Protein AF-A0A7J4RH64-F1 (afdb_monomer_lite)

pLDDT: mean 80.24, std 12.04, range [45.41, 96.75]

Structure (mmCIF, N/CA/C/O backbone):
data_AF-A0A7J4RH64-F1
#
_entry.id   AF-A0A7J4RH64-F1
#
loop_
_atom_site.group_PDB
_atom_site.id
_atom_site.type_symbol
_atom_site.label_atom_id
_atom_site.label_alt_id
_atom_site.label_comp_id
_atom_site.label_asym_id
_atom_site.label_entity_id
_atom_site.label_seq_id
_atom_site.pdbx_PDB_ins_code
_atom_site.Cartn_x
_atom_site.Cartn_y
_atom_site.Cartn_z
_atom_site.occupancy
_atom_site.B_iso_or_equiv
_atom_site.auth_seq_id
_atom_site.auth_comp_id
_atom_site.auth_asym_id
_atom_site.auth_atom_id
_atom_site.pdbx_PDB_model_num
ATOM 1 N N . MET A 1 1 ? 19.660 29.392 -21.351 1.00 48.12 1 MET A N 1
ATOM 2 C CA . MET A 1 1 ? 18.442 29.158 -20.555 1.00 48.12 1 MET A CA 1
ATOM 3 C C . MET A 1 1 ? 17.720 27.872 -20.970 1.00 48.12 1 MET A C 1
ATOM 5 O O . MET A 1 1 ? 16.862 27.477 -20.212 1.00 48.12 1 MET A O 1
ATOM 9 N N . ASP A 1 2 ? 18.149 27.156 -22.025 1.00 58.31 2 ASP A N 1
ATOM 10 C CA . ASP A 1 2 ? 17.568 25.855 -22.446 1.00 58.31 2 ASP A CA 1
ATOM 11 C C . ASP A 1 2 ? 17.753 24.677 -21.473 1.00 58.31 2 ASP A C 1
ATOM 13 O O . ASP A 1 2 ? 16.917 23.787 -21.410 1.00 58.31 2 ASP A O 1
ATOM 17 N N . GLY A 1 3 ? 18.845 24.636 -20.703 1.00 59.56 3 GLY A N 1
ATOM 18 C CA . GLY A 1 3 ? 19.140 23.462 -19.866 1.00 59.56 3 GLY A CA 1
ATOM 19 C C . GLY A 1 3 ? 18.238 23.302 -18.636 1.00 59.56 3 GLY A C 1
ATOM 20 O O . GLY A 1 3 ? 18.220 22.230 -18.039 1.00 59.56 3 GLY A O 1
ATOM 21 N N . LEU A 1 4 ? 17.518 24.357 -18.231 1.00 61.78 4 LEU A N 1
ATOM 22 C CA . LEU A 1 4 ? 16.611 24.294 -17.081 1.00 61.78 4 LEU A CA 1
ATOM 23 C C . LEU A 1 4 ? 15.300 23.594 -17.462 1.00 61.78 4 LEU A C 1
ATOM 25 O O . LEU A 1 4 ? 14.798 22.792 -16.681 1.00 61.78 4 LEU A O 1
ATOM 29 N N . ASP A 1 5 ? 14.801 23.845 -18.672 1.00 73.38 5 ASP A N 1
ATOM 30 C CA . ASP A 1 5 ? 13.551 23.265 -19.161 1.00 73.38 5 ASP A CA 1
ATOM 31 C C . ASP A 1 5 ? 13.719 21.760 -19.407 1.00 73.38 5 ASP A C 1
ATOM 33 O O . ASP A 1 5 ? 12.927 20.968 -18.903 1.00 73.38 5 ASP A O 1
ATOM 37 N N . GLU A 1 6 ? 14.823 21.327 -20.028 1.00 78.19 6 GLU A N 1
ATOM 38 C CA . GLU A 1 6 ? 15.133 19.897 -20.208 1.00 78.19 6 GLU A CA 1
ATOM 39 C C . GLU A 1 6 ? 15.205 19.144 -18.867 1.00 78.19 6 GLU A C 1
ATOM 41 O O . GLU A 1 6 ? 14.676 18.038 -18.720 1.00 78.19 6 GLU A O 1
ATOM 46 N N . GLN A 1 7 ? 15.805 19.767 -17.849 1.00 80.69 7 GLN A N 1
ATOM 47 C CA . GLN A 1 7 ? 15.926 19.174 -16.522 1.00 80.69 7 GLN A CA 1
ATOM 48 C C . GLN A 1 7 ? 14.569 19.070 -15.807 1.00 80.69 7 GLN A C 1
ATOM 50 O O . GLN A 1 7 ? 14.312 18.079 -15.118 1.00 80.69 7 GLN A O 1
ATOM 55 N N . VAL A 1 8 ? 13.686 20.055 -15.992 1.00 81.44 8 VAL A N 1
ATOM 56 C CA . VAL A 1 8 ? 12.311 20.039 -15.467 1.00 81.44 8 VAL A CA 1
ATOM 57 C C . VAL A 1 8 ? 11.474 18.959 -16.157 1.00 81.44 8 VAL A C 1
ATOM 59 O O . VAL A 1 8 ? 10.783 18.201 -15.472 1.00 81.44 8 VAL A O 1
ATOM 62 N N . VAL A 1 9 ? 11.584 18.820 -17.481 1.00 81.25 9 VAL A N 1
ATOM 63 C CA . VAL A 1 9 ? 10.896 17.769 -18.248 1.00 81.25 9 VAL A CA 1
ATOM 64 C C . VAL A 1 9 ? 11.347 16.383 -17.791 1.00 81.25 9 VAL A C 1
ATOM 66 O O . VAL A 1 9 ? 10.520 15.527 -17.466 1.00 81.25 9 VAL A O 1
ATOM 69 N N . GLN A 1 10 ? 12.658 16.165 -17.690 1.00 83.56 10 GLN A N 1
ATOM 70 C CA . GLN A 1 10 ? 13.205 14.886 -17.247 1.00 83.56 10 GLN A CA 1
ATOM 71 C C . GLN A 1 10 ? 12.778 14.556 -15.810 1.00 83.56 10 GLN A C 1
ATOM 73 O O . GLN A 1 10 ? 12.409 13.415 -15.516 1.00 83.56 10 GLN A O 1
ATOM 78 N N . PHE A 1 11 ? 12.788 15.548 -14.918 1.00 86.12 11 PHE A N 1
ATOM 79 C CA . PHE A 1 11 ? 12.299 15.381 -13.554 1.00 86.12 11 PHE A CA 1
ATOM 80 C C . PHE A 1 11 ? 10.810 15.007 -13.520 1.00 86.12 11 PHE A C 1
ATOM 82 O O . PHE A 1 11 ? 10.430 14.079 -12.804 1.00 86.12 11 PHE A O 1
ATOM 89 N N . SER A 1 12 ? 9.971 15.680 -14.310 1.00 85.19 12 SER A N 1
ATOM 90 C CA . SER A 1 12 ? 8.534 15.395 -14.408 1.00 85.19 12 SER A CA 1
ATOM 91 C C . SER A 1 12 ? 8.272 13.957 -14.871 1.00 85.19 12 SER A C 1
ATOM 93 O O . SER A 1 12 ? 7.512 13.217 -14.245 1.00 85.19 12 SER A O 1
ATOM 95 N N . ILE A 1 13 ? 8.991 13.500 -15.898 1.00 84.06 13 ILE A N 1
ATOM 96 C CA . ILE A 1 13 ? 8.872 12.133 -16.421 1.00 84.06 13 ILE A CA 1
ATOM 97 C C . ILE A 1 13 ? 9.285 11.091 -15.371 1.00 84.06 13 ILE A C 1
ATOM 99 O O . ILE A 1 13 ? 8.559 10.124 -15.125 1.00 84.06 13 ILE A O 1
ATOM 103 N N . ILE A 1 14 ? 10.441 11.283 -14.727 1.00 85.50 14 ILE A N 1
ATOM 104 C CA . ILE A 1 14 ? 10.957 10.335 -13.728 1.00 85.50 14 ILE A CA 1
ATOM 105 C C . ILE A 1 14 ? 10.049 10.291 -12.495 1.00 85.50 14 ILE A C 1
ATOM 107 O O . ILE A 1 14 ? 9.742 9.203 -12.006 1.00 85.50 14 ILE A O 1
ATOM 111 N N . SER A 1 15 ? 9.606 11.450 -12.002 1.00 87.56 15 SER A N 1
ATOM 112 C CA . SER A 1 15 ? 8.729 11.533 -10.828 1.00 87.56 15 SER A CA 1
ATOM 113 C C . SER A 1 15 ? 7.369 10.893 -11.091 1.00 87.56 15 SER A C 1
ATOM 115 O O . SER A 1 15 ? 6.889 10.139 -10.249 1.00 87.56 15 SER A O 1
ATOM 117 N N . THR A 1 16 ? 6.800 11.091 -12.281 1.00 87.88 16 THR A N 1
ATOM 118 C CA . THR A 1 16 ? 5.543 10.447 -12.689 1.00 87.88 16 THR A CA 1
ATOM 119 C C . THR A 1 16 ? 5.677 8.933 -12.707 1.00 87.88 16 THR A C 1
ATOM 121 O O . THR A 1 16 ? 4.834 8.231 -12.151 1.00 87.88 16 THR A O 1
ATOM 124 N N . ARG A 1 17 ? 6.760 8.410 -13.296 1.00 87.12 17 ARG A N 1
ATOM 125 C CA . ARG A 1 17 ? 7.018 6.966 -13.319 1.00 87.12 17 ARG A CA 1
ATOM 126 C C . ARG A 1 17 ? 7.160 6.394 -11.907 1.00 87.12 17 ARG A C 1
ATOM 128 O O . ARG A 1 17 ? 6.609 5.332 -11.638 1.00 87.12 17 ARG A O 1
ATOM 135 N N . ALA A 1 18 ? 7.887 7.075 -11.022 1.00 87.56 18 ALA A N 1
ATOM 136 C CA . ALA A 1 18 ? 8.061 6.635 -9.639 1.00 87.56 18 ALA A CA 1
ATOM 137 C C . ALA A 1 18 ? 6.729 6.637 -8.871 1.00 87.56 18 ALA A C 1
ATOM 139 O O . ALA A 1 18 ? 6.370 5.634 -8.263 1.00 87.56 18 ALA A O 1
ATOM 140 N N . LEU A 1 19 ? 5.962 7.725 -8.975 1.00 89.75 19 LEU A N 1
ATOM 141 C CA . LEU A 1 19 ? 4.678 7.878 -8.294 1.00 89.75 19 LEU A CA 1
ATOM 142 C C . LEU A 1 19 ? 3.646 6.853 -8.775 1.00 89.75 19 LEU A C 1
ATOM 144 O O . LEU A 1 19 ? 2.927 6.287 -7.956 1.00 89.75 19 LEU A O 1
ATOM 148 N N . LEU A 1 20 ? 3.591 6.578 -10.081 1.00 90.00 20 LEU A N 1
ATOM 149 C CA . LEU A 1 20 ? 2.732 5.533 -10.637 1.00 90.00 20 LEU A CA 1
ATOM 150 C C . LEU A 1 20 ? 3.058 4.161 -10.034 1.00 90.00 20 LEU A C 1
ATOM 152 O O . LEU A 1 20 ? 2.151 3.458 -9.596 1.00 90.00 20 LEU A O 1
ATOM 156 N N . LEU A 1 21 ? 4.340 3.785 -10.009 1.00 90.00 21 LEU A N 1
ATOM 157 C CA . LEU A 1 21 ? 4.775 2.505 -9.449 1.00 90.00 21 LEU A CA 1
ATOM 158 C C . LEU A 1 21 ? 4.402 2.408 -7.962 1.00 90.00 21 LEU A C 1
ATOM 160 O O . LEU A 1 21 ? 3.870 1.393 -7.520 1.00 90.00 21 LEU A O 1
ATOM 164 N N . ASP A 1 22 ? 4.614 3.470 -7.189 1.00 90.06 22 ASP A N 1
ATOM 165 C CA . ASP A 1 22 ? 4.232 3.488 -5.775 1.00 90.06 22 ASP A CA 1
ATOM 166 C C . ASP A 1 22 ? 2.711 3.376 -5.573 1.00 90.06 22 ASP A C 1
ATOM 168 O O . ASP A 1 22 ? 2.267 2.641 -4.689 1.00 90.06 22 ASP A O 1
ATOM 172 N N . LEU A 1 23 ? 1.898 4.035 -6.410 1.00 89.69 23 LEU A N 1
ATOM 173 C CA . LEU A 1 23 ? 0.437 3.910 -6.361 1.00 89.69 23 LEU A CA 1
ATOM 174 C C . LEU A 1 23 ? -0.045 2.499 -6.706 1.00 89.69 23 LEU A C 1
ATOM 176 O O . LEU A 1 23 ? -0.914 1.987 -6.008 1.00 89.69 23 LEU A O 1
ATOM 180 N N . MET A 1 24 ? 0.535 1.853 -7.721 1.00 88.62 24 MET A N 1
ATOM 181 C CA . MET A 1 24 ? 0.200 0.466 -8.072 1.00 88.62 24 MET A CA 1
ATOM 182 C C . MET A 1 24 ? 0.510 -0.498 -6.923 1.00 88.62 24 MET A C 1
ATOM 184 O O . MET A 1 24 ? -0.288 -1.376 -6.603 1.00 88.62 24 MET A O 1
ATOM 188 N N . MET A 1 25 ? 1.662 -0.318 -6.271 1.00 88.25 25 MET A N 1
ATOM 189 C CA . MET A 1 25 ? 2.037 -1.123 -5.109 1.00 88.25 25 MET A CA 1
ATOM 190 C C . MET A 1 25 ? 1.061 -0.914 -3.944 1.00 88.25 25 MET A C 1
ATOM 192 O O . MET A 1 25 ? 0.648 -1.876 -3.300 1.00 88.25 25 MET A O 1
ATOM 196 N N . LEU A 1 26 ? 0.667 0.335 -3.675 1.00 88.31 26 LEU A N 1
ATOM 197 C CA . LEU A 1 26 ? -0.318 0.646 -2.638 1.00 88.31 26 LEU A CA 1
ATOM 198 C C . LEU A 1 26 ? -1.695 0.062 -2.953 1.00 88.31 26 LEU A C 1
ATOM 200 O O . LEU A 1 26 ? -2.328 -0.481 -2.056 1.00 88.31 26 LEU A O 1
ATOM 204 N N . GLU A 1 27 ? -2.152 0.152 -4.200 1.00 85.88 27 GLU A N 1
ATOM 205 C CA . GLU A 1 27 ? -3.425 -0.426 -4.630 1.00 85.88 27 GLU A CA 1
ATOM 206 C C . GLU A 1 27 ? -3.451 -1.937 -4.397 1.00 85.88 27 GLU A C 1
ATOM 208 O O . GLU A 1 27 ? -4.395 -2.447 -3.795 1.00 85.88 27 GLU A O 1
ATOM 213 N N . ALA A 1 28 ? -2.378 -2.639 -4.764 1.00 86.00 28 ALA A N 1
ATOM 214 C CA . ALA A 1 28 ? -2.268 -4.074 -4.538 1.00 86.00 28 ALA A CA 1
ATOM 215 C C . ALA A 1 28 ? -2.283 -4.448 -3.046 1.00 86.00 28 ALA A C 1
ATOM 217 O O . ALA A 1 28 ? -2.880 -5.449 -2.663 1.00 86.00 28 ALA A O 1
ATOM 218 N N . LEU A 1 29 ? -1.681 -3.624 -2.181 1.00 85.25 29 LEU A N 1
ATOM 219 C CA . LEU A 1 29 ? -1.724 -3.818 -0.726 1.00 85.25 29 LEU A CA 1
ATOM 220 C C . LEU A 1 29 ? -3.090 -3.516 -0.095 1.00 85.25 29 LEU A C 1
ATOM 222 O O . LEU A 1 29 ? -3.307 -3.861 1.067 1.00 85.25 29 LEU A O 1
ATOM 226 N N . LEU A 1 30 ? -3.985 -2.846 -0.823 1.00 82.31 30 LEU A N 1
ATOM 227 C CA . LEU A 1 30 ? -5.339 -2.506 -0.382 1.00 82.31 30 LEU A CA 1
ATOM 228 C C . LEU A 1 30 ? -6.403 -3.468 -0.927 1.00 82.31 30 LEU A C 1
ATOM 230 O O . LEU A 1 30 ? -7.589 -3.275 -0.650 1.00 82.31 30 LEU A O 1
ATOM 234 N N . VAL A 1 31 ? -6.000 -4.506 -1.663 1.00 80.25 31 VAL A N 1
ATOM 235 C CA . VAL A 1 31 ? -6.892 -5.603 -2.041 1.00 80.25 31 VAL A CA 1
ATOM 236 C C . VAL A 1 31 ? -7.256 -6.382 -0.778 1.00 80.25 31 VAL A C 1
ATOM 238 O O . VAL A 1 31 ? -6.388 -6.829 -0.030 1.00 80.25 31 VAL A O 1
ATOM 241 N N . VAL A 1 32 ? -8.556 -6.498 -0.513 1.00 75.38 32 VAL A N 1
ATOM 242 C CA . VAL A 1 32 ? -9.103 -7.153 0.679 1.00 75.38 32 VAL A CA 1
ATOM 243 C C . VAL A 1 32 ? -10.221 -8.114 0.291 1.00 75.38 32 VAL A C 1
ATOM 245 O O . VAL A 1 32 ? -11.051 -7.788 -0.558 1.00 75.38 32 VAL A O 1
ATOM 248 N N . ASP A 1 33 ? -10.268 -9.267 0.961 1.00 75.06 33 ASP A N 1
ATOM 249 C CA . ASP A 1 33 ? -11.274 -10.311 0.712 1.00 75.06 33 ASP A CA 1
ATOM 250 C C . ASP A 1 33 ? -12.686 -9.866 1.122 1.00 75.06 33 ASP A C 1
ATOM 252 O O . ASP A 1 33 ? -13.690 -10.196 0.487 1.00 75.06 33 ASP A O 1
ATOM 256 N N . GLU A 1 34 ? -12.778 -9.097 2.210 1.00 73.00 34 GLU A N 1
ATOM 257 C CA . GLU A 1 34 ? -14.037 -8.620 2.771 1.00 73.00 34 GLU A CA 1
ATOM 258 C C . GLU A 1 34 ? -14.215 -7.121 2.550 1.00 73.00 34 GLU A C 1
ATOM 260 O O . GLU A 1 34 ? -13.294 -6.318 2.715 1.00 73.00 34 GLU A O 1
ATOM 265 N N . LYS A 1 35 ? -15.451 -6.719 2.230 1.00 76.50 35 LYS A N 1
ATOM 266 C CA . LYS A 1 35 ? -15.785 -5.309 2.033 1.00 76.50 35 LYS A CA 1
ATOM 267 C C . LYS A 1 35 ? -15.461 -4.509 3.305 1.00 76.50 35 LYS A C 1
ATOM 269 O O . LYS A 1 35 ? -16.045 -4.793 4.356 1.00 76.50 35 LYS A O 1
ATOM 274 N N . PRO A 1 36 ? -14.627 -3.458 3.215 1.00 71.00 36 PRO A N 1
ATOM 275 C CA . PRO A 1 36 ? -14.269 -2.668 4.378 1.00 71.00 36 PRO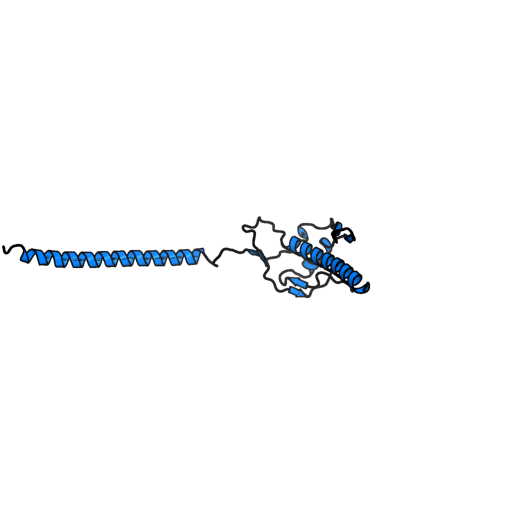 A CA 1
ATOM 276 C C . PRO A 1 36 ? -15.504 -1.952 4.929 1.00 71.00 36 PRO A C 1
ATOM 278 O O . PRO A 1 36 ? -16.354 -1.458 4.180 1.00 71.00 36 PRO A O 1
ATOM 281 N N . THR A 1 37 ? -15.618 -1.889 6.258 1.00 73.75 37 THR A N 1
ATOM 282 C CA . THR A 1 37 ? -16.786 -1.259 6.892 1.00 73.75 37 THR A CA 1
ATOM 283 C C . THR A 1 37 ? -16.699 0.273 6.908 1.00 73.75 37 THR A C 1
ATOM 285 O O . THR A 1 37 ? -17.735 0.918 7.035 1.00 73.75 37 THR A O 1
ATOM 288 N N . ASN A 1 38 ? -15.510 0.856 6.681 1.00 71.81 38 ASN A N 1
ATOM 289 C CA . ASN A 1 38 ? -15.266 2.299 6.540 1.00 71.81 38 ASN A CA 1
ATOM 290 C C . ASN A 1 38 ? -14.338 2.596 5.348 1.00 71.81 38 ASN A C 1
ATOM 292 O O . ASN A 1 38 ? -13.577 1.734 4.938 1.00 71.81 38 ASN A O 1
ATOM 296 N N . ALA A 1 39 ? -14.356 3.833 4.839 1.00 75.56 39 ALA A N 1
ATOM 297 C CA . ALA A 1 39 ? -13.499 4.279 3.728 1.00 75.56 39 ALA A CA 1
ATOM 298 C C . ALA A 1 39 ? -12.117 4.817 4.164 1.00 75.56 39 ALA A C 1
ATOM 300 O O . ALA A 1 39 ? -11.334 5.250 3.324 1.00 75.56 39 ALA A O 1
ATOM 301 N N . ILE A 1 40 ? -11.831 4.851 5.471 1.00 79.69 40 ILE A N 1
ATOM 302 C CA . ILE A 1 40 ? -10.586 5.402 6.025 1.00 79.69 40 ILE A CA 1
ATOM 303 C C . ILE A 1 40 ? -9.773 4.268 6.645 1.00 79.69 40 ILE A C 1
ATOM 305 O O . ILE A 1 40 ? -10.197 3.649 7.628 1.00 79.69 40 ILE A O 1
ATOM 309 N N . HIS A 1 41 ? -8.584 4.051 6.088 1.00 74.94 41 HIS A N 1
ATOM 310 C CA . HIS A 1 41 ? -7.626 3.047 6.530 1.00 74.94 41 HIS A CA 1
ATOM 311 C C . HIS A 1 41 ? -6.304 3.712 6.892 1.00 74.94 41 HIS A C 1
ATOM 313 O O . HIS A 1 41 ? -5.828 4.601 6.185 1.00 74.94 41 HIS A O 1
ATOM 319 N N . HIS A 1 42 ? -5.716 3.272 7.999 1.00 80.38 42 HIS A N 1
ATOM 320 C CA . HIS A 1 42 ? -4.379 3.672 8.406 1.00 80.38 42 HIS A CA 1
ATOM 321 C C . HIS A 1 42 ? -3.418 2.518 8.131 1.00 80.38 42 HIS A C 1
ATOM 323 O O . HIS A 1 42 ? -3.683 1.376 8.509 1.00 80.38 42 HIS A O 1
ATOM 329 N N . ILE A 1 43 ? -2.309 2.827 7.463 1.00 80.12 43 ILE A N 1
ATOM 330 C CA . ILE A 1 43 ? -1.209 1.891 7.248 1.00 80.12 43 ILE A CA 1
ATOM 331 C C . ILE A 1 43 ? -0.142 2.220 8.285 1.00 80.12 43 ILE A C 1
ATOM 333 O O . ILE A 1 43 ? 0.617 3.175 8.126 1.00 80.12 43 ILE A O 1
ATOM 337 N N . GLU A 1 44 ? -0.105 1.449 9.367 1.00 81.19 44 GLU A N 1
ATOM 338 C CA . GLU A 1 44 ? 0.869 1.637 10.443 1.00 81.19 44 GLU A CA 1
ATOM 339 C C . GLU A 1 44 ? 1.898 0.512 10.396 1.00 81.19 44 GLU A C 1
ATOM 341 O O . GLU A 1 44 ? 1.715 -0.572 10.949 1.00 81.19 44 GLU A O 1
ATOM 346 N N . THR A 1 45 ? 2.999 0.753 9.686 1.00 85.56 45 THR A N 1
ATOM 347 C CA . THR A 1 45 ? 4.065 -0.238 9.551 1.00 85.56 45 THR A CA 1
ATOM 348 C C . THR A 1 45 ? 5.427 0.425 9.399 1.00 85.56 45 THR A C 1
ATOM 350 O O . THR A 1 45 ? 5.561 1.479 8.779 1.00 85.56 45 THR A O 1
ATOM 353 N N . ALA A 1 46 ? 6.454 -0.194 9.979 1.00 89.06 46 ALA A N 1
ATOM 354 C CA . ALA A 1 46 ? 7.827 0.212 9.732 1.00 89.06 46 ALA A CA 1
ATOM 355 C C . ALA A 1 46 ? 8.254 -0.289 8.349 1.00 89.06 46 ALA A C 1
ATOM 357 O O . ALA A 1 46 ? 8.096 -1.472 8.042 1.00 89.06 46 ALA A O 1
ATOM 358 N N . MET A 1 47 ? 8.822 0.599 7.538 1.00 90.94 47 MET A N 1
ATOM 359 C CA . MET A 1 47 ? 9.455 0.220 6.279 1.00 90.94 47 MET A CA 1
ATOM 360 C C . MET A 1 47 ? 10.872 -0.276 6.569 1.00 90.94 47 MET A C 1
ATOM 362 O O . MET A 1 47 ? 11.651 0.417 7.222 1.00 90.94 47 MET A O 1
ATOM 366 N N . ILE A 1 48 ? 11.198 -1.476 6.099 1.00 93.06 48 ILE A N 1
ATOM 367 C CA . ILE A 1 48 ? 12.514 -2.100 6.245 1.00 93.06 48 ILE A CA 1
ATOM 368 C C . ILE A 1 48 ? 13.112 -2.411 4.877 1.00 93.06 48 ILE A C 1
ATOM 370 O O . ILE A 1 48 ? 12.388 -2.555 3.895 1.00 93.06 48 ILE A O 1
ATOM 374 N N . GLU A 1 49 ? 14.436 -2.496 4.803 1.00 91.44 49 GLU A N 1
ATOM 375 C CA . GLU A 1 49 ? 15.143 -2.778 3.552 1.00 91.44 49 GLU A CA 1
ATOM 376 C C . GLU A 1 49 ? 14.815 -4.179 3.008 1.00 91.44 49 GLU A C 1
ATOM 378 O O . GLU A 1 49 ? 14.620 -5.143 3.755 1.00 91.44 49 GLU A O 1
ATOM 383 N N . THR A 1 50 ? 14.759 -4.283 1.683 1.00 90.56 50 THR A N 1
ATOM 384 C CA . THR A 1 50 ? 14.526 -5.522 0.927 1.00 90.56 50 THR A CA 1
ATOM 385 C C . THR A 1 50 ? 15.257 -5.441 -0.413 1.00 90.56 50 THR A C 1
ATOM 387 O O . THR A 1 50 ? 15.850 -4.418 -0.757 1.00 90.56 50 THR A O 1
ATOM 390 N N . SER A 1 51 ? 15.242 -6.523 -1.189 1.00 86.69 51 SER A N 1
ATOM 391 C CA . SER A 1 51 ? 15.734 -6.459 -2.561 1.00 86.69 51 SER A CA 1
ATOM 392 C C . SER A 1 51 ? 14.860 -5.529 -3.396 1.00 86.69 51 SER A C 1
ATOM 394 O O . SER A 1 51 ? 13.638 -5.689 -3.451 1.00 86.69 51 SER A O 1
ATOM 396 N N . SER A 1 52 ? 15.494 -4.598 -4.093 1.00 84.06 52 SER A N 1
ATOM 397 C CA . SER A 1 52 ? 14.822 -3.785 -5.093 1.00 84.06 52 SER A CA 1
ATOM 398 C C . SER A 1 52 ? 14.494 -4.586 -6.351 1.00 84.06 52 SER A C 1
ATOM 400 O O . SER A 1 52 ? 15.178 -5.553 -6.698 1.00 84.06 52 SER A O 1
ATOM 402 N N . PHE A 1 53 ? 13.468 -4.129 -7.062 1.00 83.75 53 PHE A N 1
ATOM 403 C CA . PHE A 1 53 ? 13.140 -4.578 -8.410 1.00 83.75 53 PHE A CA 1
ATOM 404 C C . PHE A 1 53 ? 13.632 -3.552 -9.449 1.00 83.75 53 PHE A C 1
ATOM 406 O O . PHE A 1 53 ? 13.730 -2.361 -9.151 1.00 83.75 53 PHE A O 1
ATOM 413 N N . GLY A 1 54 ? 13.937 -3.985 -10.675 1.00 76.12 54 GLY A N 1
ATOM 414 C CA . GLY A 1 54 ? 14.425 -3.113 -11.755 1.00 76.12 54 GLY A CA 1
ATOM 415 C C . GLY A 1 54 ? 15.948 -3.132 -11.950 1.00 76.12 54 GLY A C 1
ATOM 416 O O . GLY A 1 54 ? 16.634 -4.073 -11.553 1.00 76.12 54 GLY A O 1
ATOM 417 N N . SER A 1 55 ? 16.490 -2.116 -12.629 1.00 74.00 55 SER A N 1
ATOM 418 C CA . SER A 1 55 ? 17.923 -2.053 -12.944 1.00 74.00 55 SER A CA 1
ATOM 419 C C . SER A 1 55 ? 18.753 -1.562 -11.755 1.00 74.00 55 SER A C 1
ATOM 421 O O . SER A 1 55 ? 18.284 -0.790 -10.921 1.00 74.00 55 SER A O 1
ATOM 423 N N . LEU A 1 56 ? 20.042 -1.921 -11.732 1.00 73.81 56 LEU A N 1
ATOM 424 C CA . LEU A 1 56 ? 21.016 -1.407 -10.753 1.00 73.81 56 LEU A CA 1
ATOM 425 C C . LEU A 1 56 ? 21.087 0.131 -10.721 1.00 73.81 56 LEU A C 1
ATOM 427 O O . LEU A 1 56 ? 21.399 0.714 -9.689 1.00 73.81 56 LEU A O 1
ATOM 431 N N . SER A 1 57 ? 20.808 0.783 -11.851 1.00 73.62 57 SER A N 1
ATOM 432 C CA . SER A 1 57 ? 20.813 2.241 -11.994 1.00 73.62 57 SER A CA 1
ATOM 433 C C . SER A 1 57 ? 19.489 2.915 -11.616 1.00 73.62 57 SER A C 1
ATOM 435 O O . SER A 1 57 ? 19.452 4.136 -11.500 1.00 73.62 57 SER A O 1
ATOM 437 N N . SER A 1 58 ? 18.402 2.155 -11.451 1.00 72.25 58 SER A N 1
ATOM 438 C CA . SER A 1 58 ? 17.065 2.671 -11.137 1.00 72.25 58 SER A CA 1
ATOM 439 C C . SER A 1 58 ? 16.265 1.618 -10.350 1.00 72.25 58 SER A C 1
ATOM 441 O O . SER A 1 58 ? 15.327 1.017 -10.884 1.00 72.25 58 SER A O 1
ATOM 443 N N . PRO A 1 59 ? 16.659 1.345 -9.090 1.00 81.88 59 PRO A N 1
ATOM 444 C CA . PRO A 1 59 ? 15.947 0.404 -8.237 1.00 81.88 59 PRO A CA 1
ATOM 445 C C . PRO A 1 59 ? 14.574 0.960 -7.841 1.00 81.88 59 PRO A C 1
ATOM 447 O O . PRO A 1 59 ? 14.447 2.128 -7.484 1.00 81.88 59 PRO A O 1
ATOM 450 N N . THR A 1 60 ? 13.554 0.108 -7.868 1.00 84.94 60 THR A N 1
ATOM 451 C CA . THR A 1 60 ? 12.181 0.403 -7.428 1.00 84.94 60 THR A CA 1
ATOM 452 C C . THR A 1 60 ? 11.842 -0.473 -6.217 1.00 84.94 60 THR A C 1
ATOM 454 O O . THR A 1 60 ? 12.320 -1.606 -6.123 1.00 84.94 60 THR A O 1
ATOM 457 N N . TRP A 1 61 ? 11.045 0.054 -5.280 1.00 90.12 61 TRP A N 1
ATOM 458 C CA . TRP A 1 61 ? 10.531 -0.672 -4.107 1.00 90.12 61 TRP A CA 1
ATOM 459 C C . TRP A 1 61 ? 11.614 -1.377 -3.268 1.00 90.12 61 TRP A C 1
ATOM 461 O O . TRP A 1 61 ? 11.463 -2.526 -2.857 1.00 90.12 61 TRP A O 1
ATOM 471 N N . ALA A 1 62 ? 12.724 -0.677 -3.006 1.00 89.75 62 ALA A N 1
ATOM 472 C CA . ALA A 1 62 ? 13.851 -1.173 -2.203 1.00 89.75 62 ALA A CA 1
ATOM 473 C C . ALA A 1 62 ? 13.541 -1.321 -0.697 1.00 89.75 62 ALA A C 1
ATOM 475 O O . ALA A 1 62 ? 14.385 -1.757 0.086 1.00 89.75 62 ALA A O 1
ATOM 476 N N . THR A 1 63 ? 12.338 -0.939 -0.278 1.00 90.56 63 THR A N 1
ATOM 477 C CA . THR A 1 63 ? 11.838 -1.099 1.084 1.00 90.56 63 THR A CA 1
ATOM 478 C C . THR A 1 63 ? 10.497 -1.822 1.060 1.00 90.56 63 THR A C 1
ATOM 480 O O . THR A 1 63 ? 9.741 -1.722 0.093 1.00 90.56 63 THR A O 1
ATOM 483 N N . ARG A 1 64 ? 10.205 -2.563 2.129 1.00 91.19 64 ARG A N 1
ATOM 484 C CA . ARG A 1 64 ? 8.937 -3.267 2.339 1.00 91.19 64 ARG A CA 1
ATOM 485 C C . ARG A 1 64 ? 8.385 -3.011 3.736 1.00 91.19 64 ARG A C 1
ATOM 487 O O . ARG A 1 64 ? 9.167 -2.773 4.659 1.00 91.19 64 ARG A O 1
ATOM 494 N N . PRO A 1 65 ? 7.071 -3.151 3.938 1.00 90.94 65 PRO A N 1
ATOM 495 C CA . PRO A 1 65 ? 6.493 -3.243 5.269 1.00 90.94 65 PRO A CA 1
ATOM 496 C C . PRO A 1 65 ? 7.099 -4.393 6.084 1.00 90.94 65 PRO A C 1
ATOM 498 O O . PRO A 1 65 ? 7.219 -5.519 5.598 1.00 90.94 65 PRO A O 1
ATOM 501 N N . ALA A 1 66 ? 7.421 -4.145 7.354 1.00 88.81 66 ALA A N 1
ATOM 502 C CA . ALA A 1 66 ? 8.013 -5.147 8.243 1.00 88.81 66 ALA A CA 1
ATOM 503 C C . ALA A 1 66 ? 7.148 -6.412 8.414 1.00 88.81 66 ALA A C 1
ATOM 505 O O . ALA A 1 66 ? 7.684 -7.479 8.708 1.00 88.81 66 ALA A O 1
ATOM 506 N N . GLY A 1 67 ? 5.829 -6.296 8.215 1.00 86.31 67 GLY A N 1
ATOM 507 C CA . GLY A 1 67 ? 4.869 -7.397 8.335 1.00 86.31 67 GLY A CA 1
ATOM 508 C C . GLY A 1 67 ? 4.770 -8.336 7.126 1.00 86.31 67 GLY A C 1
ATOM 509 O O . GLY A 1 67 ? 4.159 -9.388 7.264 1.00 86.31 67 GLY A O 1
ATOM 510 N N . ILE A 1 68 ? 5.350 -7.988 5.972 1.00 89.38 68 ILE A N 1
ATOM 511 C CA . ILE A 1 68 ? 5.302 -8.810 4.748 1.00 89.38 68 ILE A CA 1
ATOM 512 C C . ILE A 1 68 ? 6.636 -9.515 4.581 1.00 89.38 68 ILE A C 1
ATOM 514 O O . ILE A 1 68 ? 7.664 -8.850 4.616 1.00 89.38 68 ILE A O 1
ATOM 518 N N . ASP A 1 69 ? 6.665 -10.828 4.372 1.00 90.50 69 ASP A N 1
ATOM 519 C CA . ASP A 1 69 ? 7.929 -11.533 4.165 1.00 90.50 69 ASP A CA 1
ATOM 520 C C . ASP A 1 69 ? 8.622 -11.142 2.842 1.00 90.50 69 ASP A C 1
ATOM 522 O O . ASP A 1 69 ? 7.998 -10.714 1.872 1.00 90.50 69 ASP A O 1
ATOM 526 N N . ASP A 1 70 ? 9.946 -11.299 2.796 1.00 89.31 70 ASP A N 1
ATOM 527 C CA . ASP A 1 70 ? 10.762 -10.895 1.643 1.00 89.31 70 ASP A CA 1
ATOM 528 C C . ASP A 1 70 ? 10.408 -11.657 0.352 1.00 89.31 70 ASP A C 1
ATOM 530 O O . ASP A 1 70 ? 10.499 -11.107 -0.743 1.00 89.31 70 ASP A O 1
ATOM 534 N N . SER A 1 71 ? 9.985 -12.919 0.464 1.00 89.88 71 SER A N 1
ATOM 535 C CA . SER A 1 71 ? 9.676 -13.762 -0.694 1.00 89.88 71 SER A CA 1
ATOM 536 C C . SER A 1 71 ? 8.322 -13.431 -1.322 1.00 89.88 71 SER A C 1
ATOM 538 O O . SER A 1 71 ? 8.209 -13.392 -2.547 1.00 89.88 71 SER A O 1
ATOM 540 N N . SER A 1 72 ? 7.320 -13.132 -0.499 1.00 89.44 72 SER A N 1
ATOM 541 C CA . SER A 1 72 ? 6.005 -12.662 -0.923 1.00 89.44 72 SER A CA 1
ATOM 542 C C . SER A 1 72 ? 6.096 -11.245 -1.472 1.00 89.44 72 SER A C 1
ATOM 544 O O . SER A 1 72 ? 5.506 -10.961 -2.508 1.00 89.44 72 SER A O 1
ATOM 546 N N . TRP A 1 73 ? 6.928 -10.385 -0.871 1.00 91.06 73 TRP A N 1
ATOM 547 C CA . TRP A 1 73 ? 7.209 -9.058 -1.420 1.00 91.06 73 TRP A CA 1
ATOM 548 C C . TRP A 1 73 ? 7.822 -9.134 -2.824 1.00 91.06 73 TRP A C 1
ATOM 550 O O . TRP A 1 73 ? 7.328 -8.495 -3.746 1.00 91.06 73 TRP A O 1
ATOM 560 N N . LYS A 1 74 ? 8.842 -9.977 -3.032 1.00 90.06 74 LYS A N 1
ATOM 561 C CA . LYS A 1 74 ? 9.446 -10.195 -4.362 1.00 90.06 74 LYS A CA 1
ATOM 562 C C . LYS A 1 74 ? 8.455 -10.717 -5.396 1.00 90.06 74 LYS A C 1
ATOM 564 O O . LYS A 1 74 ? 8.518 -10.329 -6.563 1.00 90.06 74 LYS A O 1
ATOM 569 N N . ARG A 1 75 ? 7.566 -11.621 -4.984 1.00 89.50 75 ARG A N 1
ATOM 570 C CA . ARG A 1 75 ? 6.520 -12.161 -5.857 1.00 89.50 75 ARG A CA 1
ATOM 571 C C . ARG A 1 75 ? 5.571 -11.056 -6.303 1.00 89.50 75 ARG A C 1
ATOM 573 O O . ARG A 1 75 ? 5.396 -10.876 -7.502 1.00 89.50 75 ARG A O 1
ATOM 580 N N . LEU A 1 76 ? 5.085 -10.263 -5.349 1.00 89.44 76 LEU A N 1
ATOM 581 C CA . LEU A 1 76 ? 4.232 -9.110 -5.607 1.00 89.44 76 LEU A CA 1
ATOM 582 C C . LEU A 1 76 ? 4.903 -8.115 -6.563 1.00 89.44 76 LEU A C 1
ATOM 584 O O . LEU A 1 76 ? 4.313 -7.730 -7.566 1.00 89.44 76 LEU A O 1
ATOM 588 N N . GLN A 1 77 ? 6.165 -7.758 -6.299 1.00 90.06 77 GLN A N 1
ATOM 589 C CA . GLN A 1 77 ? 6.948 -6.876 -7.170 1.00 90.06 77 GLN A CA 1
ATOM 590 C C . GLN A 1 77 ? 7.032 -7.413 -8.604 1.00 90.06 77 GLN A C 1
ATOM 592 O O . GLN A 1 77 ? 6.832 -6.660 -9.550 1.00 90.06 77 GLN A O 1
ATOM 597 N N . THR A 1 78 ? 7.325 -8.705 -8.768 1.00 87.88 78 THR A N 1
ATOM 598 C CA . THR A 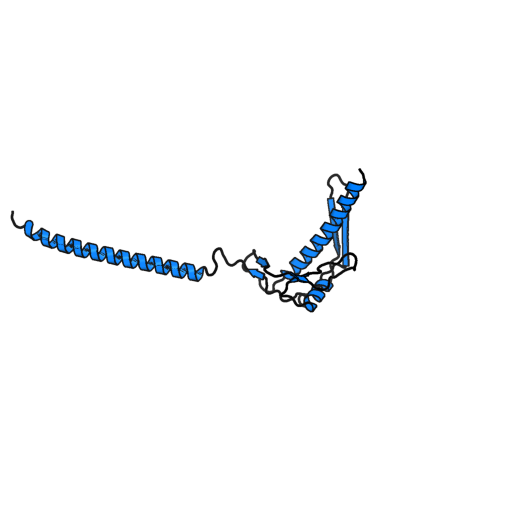1 78 ? 7.484 -9.332 -10.092 1.00 87.88 78 THR A CA 1
ATOM 599 C C . THR A 1 78 ? 6.163 -9.377 -10.855 1.00 87.88 78 THR A C 1
ATOM 601 O O . THR A 1 78 ? 6.149 -9.191 -12.066 1.00 87.88 78 THR A O 1
ATOM 604 N N . SER A 1 79 ? 5.068 -9.609 -10.136 1.00 88.12 79 SER A N 1
ATOM 605 C CA . SER A 1 79 ? 3.732 -9.756 -10.701 1.00 88.12 79 SER A CA 1
ATOM 606 C C . SER A 1 79 ? 3.113 -8.409 -11.110 1.00 88.12 79 SER A C 1
ATOM 608 O O . SER A 1 79 ? 2.516 -8.286 -12.182 1.00 88.12 79 SER A O 1
ATOM 610 N N . LEU A 1 80 ? 3.329 -7.366 -10.298 1.00 88.12 80 LEU A N 1
ATOM 611 C CA . LEU A 1 80 ? 2.812 -6.014 -10.533 1.00 88.12 80 LEU A CA 1
ATOM 612 C C . LEU A 1 80 ? 3.634 -5.173 -11.505 1.00 88.12 80 LEU A C 1
ATOM 614 O O . LEU A 1 80 ? 3.103 -4.199 -12.043 1.00 88.12 80 LEU A O 1
ATOM 618 N N . TYR A 1 81 ? 4.926 -5.461 -11.684 1.00 87.31 81 TYR A N 1
ATOM 619 C CA . TYR A 1 81 ? 5.768 -4.594 -12.502 1.00 87.31 81 TYR A CA 1
ATOM 620 C C . TYR A 1 81 ? 5.241 -4.555 -13.948 1.00 87.31 81 TYR A C 1
ATOM 622 O O . TYR A 1 81 ? 5.131 -5.606 -14.585 1.00 87.31 81 TYR A O 1
ATOM 630 N N . PRO A 1 82 ? 4.903 -3.369 -14.484 1.00 85.19 82 PRO A N 1
ATOM 631 C CA . PRO A 1 82 ? 4.312 -3.262 -15.810 1.00 85.19 82 PRO A CA 1
ATOM 632 C C . PRO A 1 82 ? 5.320 -3.635 -16.898 1.00 85.19 82 PRO A C 1
ATOM 634 O O . PRO A 1 82 ? 6.525 -3.401 -16.767 1.00 85.19 82 PRO A O 1
ATOM 637 N N . GLU A 1 83 ? 4.817 -4.168 -18.011 1.00 85.12 83 GLU A N 1
ATOM 638 C CA . GLU A 1 83 ? 5.653 -4.534 -19.157 1.00 85.12 83 GLU A CA 1
ATOM 639 C C . GLU A 1 83 ? 6.211 -3.287 -19.853 1.00 85.12 83 GLU A C 1
ATOM 641 O O . GLU A 1 83 ? 7.341 -3.288 -20.353 1.00 85.12 83 GLU A O 1
ATOM 646 N N . ARG A 1 84 ? 5.429 -2.199 -19.863 1.00 82.25 84 ARG A N 1
ATOM 647 C CA . ARG A 1 84 ? 5.827 -0.913 -20.437 1.00 82.25 84 ARG A CA 1
ATOM 648 C C . ARG A 1 84 ? 5.166 0.254 -19.714 1.00 82.25 84 ARG A C 1
ATOM 650 O O . ARG A 1 84 ? 3.970 0.241 -19.445 1.00 82.25 84 ARG A O 1
ATOM 657 N N . ILE A 1 85 ? 5.951 1.302 -19.478 1.00 81.94 85 ILE A N 1
ATOM 658 C CA . ILE A 1 85 ? 5.459 2.621 -19.071 1.00 81.94 85 ILE A CA 1
ATOM 659 C C . ILE A 1 85 ? 5.977 3.621 -20.097 1.00 81.94 85 ILE A C 1
ATOM 661 O O . ILE A 1 85 ? 7.190 3.772 -20.257 1.00 81.94 85 ILE A O 1
ATOM 665 N N . THR A 1 86 ? 5.063 4.299 -20.778 1.00 83.44 86 THR A N 1
ATOM 666 C CA . THR A 1 86 ? 5.375 5.379 -21.712 1.00 83.44 86 THR A CA 1
ATOM 667 C C . THR A 1 86 ? 4.845 6.673 -21.120 1.00 83.44 86 THR A C 1
ATOM 669 O O . THR A 1 86 ? 3.643 6.820 -20.921 1.00 83.44 86 THR A O 1
ATOM 672 N N . VAL A 1 87 ? 5.753 7.594 -20.804 1.00 82.06 87 VAL A N 1
ATOM 673 C CA . VAL A 1 87 ? 5.414 8.940 -20.338 1.00 82.06 87 VAL A CA 1
ATOM 674 C C . VAL A 1 87 ? 5.882 9.914 -21.403 1.00 82.06 87 VAL A C 1
ATOM 676 O O . VAL A 1 87 ? 7.073 9.958 -21.718 1.00 82.06 87 VAL A O 1
ATOM 679 N N . THR A 1 88 ? 4.958 10.678 -21.965 1.00 78.19 88 THR A N 1
ATOM 680 C CA . THR A 1 88 ? 5.246 11.669 -23.001 1.00 78.19 88 THR A CA 1
ATOM 681 C C . THR A 1 88 ? 4.755 13.027 -22.549 1.00 78.19 88 THR A C 1
ATOM 683 O 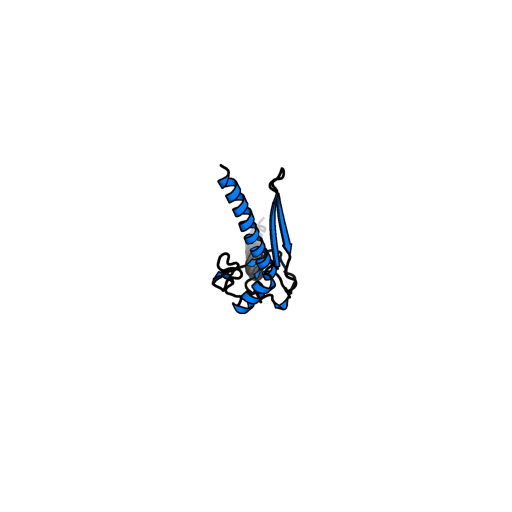O . THR A 1 88 ? 3.600 13.178 -22.166 1.00 78.19 88 THR A O 1
ATOM 686 N N . LEU A 1 89 ? 5.634 14.024 -22.598 1.00 74.75 89 LEU A N 1
ATOM 687 C CA . LEU A 1 89 ? 5.250 15.410 -22.386 1.00 74.75 89 LEU A CA 1
ATOM 688 C C . LEU A 1 89 ? 4.951 16.040 -23.749 1.00 74.75 89 LEU A C 1
ATOM 690 O O . LEU A 1 89 ? 5.812 16.046 -24.630 1.00 74.75 89 LEU A O 1
ATOM 694 N N . CYS A 1 90 ? 3.729 16.530 -23.935 1.00 71.75 90 CYS A N 1
ATOM 695 C CA . CYS A 1 90 ? 3.340 17.250 -25.138 1.00 71.75 90 CYS A CA 1
ATOM 696 C C . CYS A 1 90 ? 3.503 18.757 -24.912 1.00 71.75 90 CYS A C 1
ATOM 698 O O . CYS A 1 90 ? 2.823 19.322 -24.060 1.00 71.75 90 CYS A O 1
ATOM 700 N N . GLU A 1 91 ? 4.324 19.420 -25.731 1.00 61.84 91 GLU A N 1
ATOM 701 C CA . GLU A 1 91 ? 4.445 20.891 -25.782 1.00 61.84 91 GLU A CA 1
ATOM 702 C C . GLU A 1 91 ? 3.245 21.534 -26.510 1.00 61.84 91 GLU A C 1
ATOM 704 O O . GLU A 1 91 ? 3.380 22.275 -27.483 1.00 61.84 91 GLU A O 1
ATOM 709 N N . CYS A 1 92 ? 2.029 21.178 -26.099 1.00 60.59 92 CYS A N 1
ATOM 710 C CA . CYS A 1 92 ? 0.810 21.857 -26.534 1.00 60.59 92 CYS A CA 1
ATOM 711 C C . CYS A 1 92 ? 0.502 23.005 -25.558 1.00 60.59 92 CYS A C 1
ATOM 713 O O . CYS A 1 92 ? 1.128 23.113 -24.516 1.00 60.59 92 CYS A O 1
ATOM 715 N N . GLU A 1 93 ? -0.471 23.866 -25.871 1.00 53.25 93 GLU A N 1
ATOM 716 C CA . GLU A 1 93 ? -0.831 25.089 -25.110 1.00 53.25 93 GLU A CA 1
ATOM 717 C C . GLU A 1 93 ? -1.089 24.885 -23.594 1.00 53.25 93 GLU A C 1
ATOM 719 O O . GLU A 1 93 ? -1.122 25.843 -22.824 1.00 53.25 93 GLU A O 1
ATOM 724 N N . PHE A 1 94 ? -1.204 23.628 -23.163 1.00 55.25 94 PHE A N 1
ATOM 725 C CA . PHE A 1 94 ? -1.015 23.165 -21.796 1.00 55.25 94 PHE A CA 1
ATOM 726 C C . PHE A 1 94 ? 0.074 22.085 -21.817 1.00 55.25 94 PHE A C 1
ATOM 728 O O . PHE A 1 94 ? -0.023 21.183 -22.652 1.00 55.25 94 PHE A O 1
ATOM 735 N N . ASP A 1 95 ? 1.057 22.151 -20.910 1.00 62.53 95 ASP A N 1
ATOM 736 C CA . ASP A 1 95 ? 2.069 21.104 -20.690 1.00 62.53 95 ASP A CA 1
ATOM 737 C C . ASP A 1 95 ? 1.381 19.802 -20.247 1.00 62.53 95 ASP A C 1
ATOM 739 O O . ASP A 1 95 ? 1.274 19.474 -19.061 1.00 62.53 95 ASP A O 1
ATOM 743 N N . LEU A 1 96 ? 0.813 19.092 -21.216 1.00 66.50 96 LEU A N 1
ATOM 744 C CA . LEU A 1 96 ? -0.000 17.910 -21.007 1.00 66.50 96 LEU A CA 1
ATOM 745 C C . LEU A 1 96 ? 0.938 16.715 -20.939 1.00 66.50 96 LEU A C 1
ATOM 747 O O . LEU A 1 96 ? 1.641 16.381 -21.894 1.00 66.50 96 LEU A O 1
ATOM 751 N N . LEU A 1 97 ? 0.940 16.083 -19.775 1.00 75.75 97 LEU A N 1
ATOM 752 C CA . LEU A 1 97 ? 1.625 14.830 -19.537 1.00 75.75 97 LEU A CA 1
ATOM 753 C C . LEU A 1 97 ? 0.695 13.682 -19.942 1.00 75.75 97 LEU A C 1
ATOM 755 O O . LEU A 1 97 ? -0.319 13.451 -19.283 1.00 75.75 97 LEU A O 1
ATOM 759 N N . ASP A 1 98 ? 1.032 12.978 -21.019 1.00 80.06 98 ASP A N 1
ATOM 760 C CA . ASP A 1 98 ? 0.346 11.753 -21.428 1.00 80.06 98 ASP A CA 1
ATOM 761 C C . ASP A 1 98 ? 1.062 10.528 -20.838 1.00 80.06 98 ASP A C 1
ATOM 763 O O . ASP A 1 98 ? 2.292 10.413 -20.889 1.00 80.06 98 ASP A O 1
ATOM 767 N N . LEU A 1 99 ? 0.281 9.629 -20.237 1.00 82.12 99 LEU A N 1
ATOM 768 C CA . LEU A 1 99 ? 0.752 8.443 -19.529 1.00 82.12 99 LEU A CA 1
ATOM 769 C C . LEU A 1 99 ? 0.051 7.208 -20.091 1.00 82.12 99 LEU A C 1
ATOM 771 O O . LEU A 1 99 ? -1.157 7.042 -19.935 1.00 82.12 99 LEU A O 1
ATOM 775 N N . GLN A 1 100 ? 0.833 6.305 -20.675 1.00 83.06 100 GLN A N 1
ATOM 776 C CA . GLN A 1 100 ? 0.363 5.011 -21.160 1.00 83.06 100 GLN A CA 1
ATOM 777 C C . GLN A 1 100 ? 1.076 3.893 -20.403 1.00 83.06 100 GLN A C 1
ATOM 779 O O . GLN A 1 100 ? 2.308 3.850 -20.337 1.00 83.06 100 GLN A O 1
ATOM 784 N N . VAL A 1 101 ? 0.289 2.992 -19.819 1.00 83.00 101 VAL A N 1
ATOM 785 C CA . VAL A 1 101 ? 0.775 1.882 -18.997 1.00 83.00 101 VAL A CA 1
ATOM 786 C C . VAL A 1 101 ? 0.256 0.582 -19.590 1.00 83.00 101 VAL A C 1
ATOM 788 O O . VAL A 1 101 ? -0.953 0.363 -19.635 1.00 83.00 101 VAL A O 1
ATOM 791 N N . ASP A 1 102 ? 1.175 -0.279 -20.019 1.00 84.81 102 ASP A N 1
ATOM 792 C CA . ASP A 1 102 ? 0.858 -1.656 -20.388 1.00 84.81 102 ASP A CA 1
ATOM 793 C C . ASP A 1 102 ? 1.071 -2.532 -19.150 1.00 84.81 102 ASP A C 1
ATOM 795 O O . ASP A 1 102 ? 2.202 -2.866 -18.771 1.00 84.81 102 ASP A O 1
ATOM 799 N N . TYR A 1 103 ? -0.036 -2.843 -18.478 1.00 81.50 103 TYR A N 1
ATOM 800 C CA . TYR A 1 103 ? -0.043 -3.658 -17.269 1.00 81.50 103 TYR A CA 1
ATOM 801 C C . TYR A 1 103 ? 0.318 -5.117 -17.566 1.00 81.50 103 TYR A C 1
ATOM 803 O O . TYR A 1 103 ? 0.012 -5.658 -18.628 1.00 81.50 103 TYR A O 1
ATOM 811 N N . SER A 1 104 ? 0.950 -5.759 -16.586 1.00 75.81 104 SER A N 1
ATOM 812 C CA . SER A 1 104 ? 1.209 -7.197 -16.600 1.00 75.81 104 SER A CA 1
ATOM 813 C C . SER A 1 104 ? -0.114 -7.969 -16.483 1.00 75.81 104 SER A C 1
ATOM 815 O O . SER A 1 104 ? -0.946 -7.665 -15.631 1.00 75.81 104 SER A O 1
ATOM 817 N N . ASN A 1 105 ? -0.287 -9.006 -17.307 1.00 77.00 105 ASN A N 1
ATOM 818 C CA . ASN A 1 105 ? -1.388 -9.974 -17.173 1.00 77.00 105 ASN A CA 1
ATOM 819 C C . ASN A 1 105 ? -1.046 -11.129 -16.213 1.00 77.00 105 ASN A C 1
ATOM 821 O O . ASN A 1 105 ? -1.738 -12.145 -16.201 1.00 77.00 105 ASN A O 1
ATOM 825 N N . GLN A 1 106 ? 0.065 -11.024 -15.481 1.00 77.19 106 GLN A N 1
ATOM 826 C CA . GLN A 1 106 ? 0.570 -12.085 -14.607 1.00 77.19 106 GLN A CA 1
ATOM 827 C C . GLN A 1 106 ? 0.084 -11.932 -13.163 1.00 77.19 106 GLN A C 1
ATOM 829 O O . GLN A 1 106 ? 0.298 -12.845 -12.374 1.00 77.19 106 GLN A O 1
ATOM 834 N N . PHE A 1 107 ? -0.580 -10.816 -12.840 1.00 80.25 107 PHE A N 1
ATOM 835 C CA . PHE A 1 107 ? -1.136 -10.563 -11.517 1.00 80.25 107 PHE A CA 1
ATOM 836 C C . PHE A 1 107 ? -2.329 -11.467 -11.210 1.00 80.25 107 PHE A C 1
ATOM 838 O O . PHE A 1 107 ? -3.367 -11.385 -11.868 1.00 80.25 107 PHE A O 1
ATOM 845 N N . ASP A 1 108 ? -2.162 -12.307 -10.189 1.00 79.62 108 ASP A N 1
ATOM 846 C CA . ASP A 1 108 ? -3.197 -13.164 -9.618 1.00 79.62 108 ASP A CA 1
ATOM 847 C C . ASP A 1 108 ? -3.418 -12.802 -8.140 1.00 79.62 108 ASP A C 1
ATOM 849 O O . ASP A 1 108 ? -2.512 -12.332 -7.451 1.00 79.62 108 ASP A O 1
ATOM 853 N N . GLU A 1 109 ? -4.617 -13.059 -7.623 1.00 72.44 109 GLU A N 1
ATOM 854 C CA . GLU A 1 109 ? -4.988 -12.793 -6.227 1.00 72.44 109 GLU A CA 1
ATOM 855 C C . GLU A 1 109 ? -4.015 -13.477 -5.252 1.00 72.44 109 GLU A C 1
ATOM 857 O O . GLU A 1 109 ? -3.602 -12.884 -4.254 1.00 72.44 109 GLU A O 1
ATOM 862 N N . ALA A 1 110 ? -3.554 -14.682 -5.607 1.00 76.25 110 ALA A N 1
ATOM 863 C CA . ALA A 1 110 ? -2.592 -15.475 -4.843 1.00 76.25 110 ALA A CA 1
ATOM 864 C C . ALA A 1 110 ? -1.183 -14.853 -4.731 1.00 76.25 110 ALA A C 1
ATOM 866 O O . ALA A 1 110 ? -0.377 -15.314 -3.915 1.00 76.25 110 ALA A O 1
ATOM 867 N N . ASP A 1 111 ? -0.865 -13.835 -5.536 1.00 81.56 111 ASP A N 1
ATOM 868 C CA . ASP A 1 111 ? 0.391 -13.085 -5.436 1.00 81.56 111 ASP A CA 1
ATOM 869 C C . ASP A 1 111 ? 0.325 -11.957 -4.398 1.00 81.56 111 ASP A C 1
ATOM 871 O O . ASP A 1 111 ? 1.362 -11.390 -4.036 1.00 81.56 111 ASP A O 1
ATOM 875 N N . THR A 1 112 ? -0.872 -11.652 -3.889 1.00 82.31 112 THR A N 1
ATOM 876 C CA . THR A 1 112 ? -1.082 -10.616 -2.879 1.00 82.31 112 THR A CA 1
ATOM 877 C C . THR A 1 112 ? -0.641 -11.133 -1.505 1.00 82.31 112 THR A C 1
ATOM 879 O O . THR A 1 112 ? -1.142 -12.156 -1.033 1.00 82.31 112 THR A O 1
ATOM 882 N N . PRO A 1 113 ? 0.307 -10.468 -0.823 1.00 82.38 113 PRO A N 1
ATOM 883 C CA . PRO A 1 113 ? 0.736 -10.885 0.503 1.00 82.38 113 PRO A CA 1
ATOM 884 C C . PRO A 1 113 ? -0.344 -10.603 1.551 1.00 82.38 113 PRO A C 1
ATOM 886 O O . PRO A 1 113 ? -0.995 -9.560 1.518 1.00 82.38 113 PRO A O 1
ATOM 889 N N . GLU A 1 114 ? -0.459 -11.469 2.563 1.00 76.75 114 GLU A N 1
ATOM 890 C CA . GLU A 1 114 ? -1.281 -11.166 3.740 1.00 76.75 114 GLU A CA 1
ATOM 891 C C . GLU A 1 114 ? -0.737 -9.923 4.462 1.00 76.75 114 GLU A C 1
ATOM 893 O O . GLU A 1 11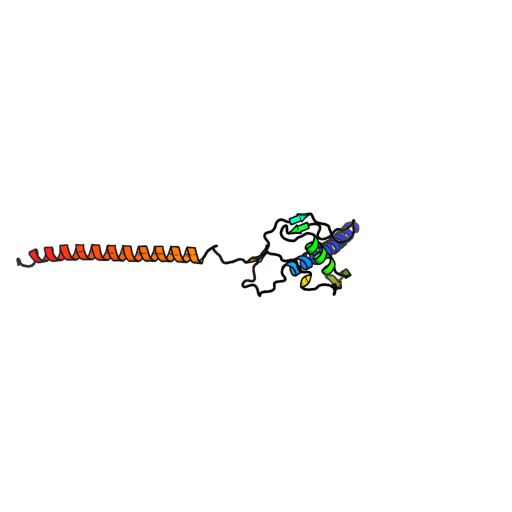4 ? 0.315 -9.960 5.109 1.00 76.75 114 GLU A O 1
ATOM 898 N N . PHE A 1 115 ? -1.475 -8.813 4.393 1.00 75.94 115 PHE A N 1
ATOM 899 C CA . PHE A 1 115 ? -1.064 -7.546 4.987 1.00 75.94 115 PHE A CA 1
ATOM 900 C C . PHE A 1 115 ? -1.958 -7.145 6.164 1.00 75.94 115 PHE A C 1
ATOM 902 O O . PHE A 1 115 ? -2.980 -6.479 6.031 1.00 75.94 115 PHE A O 1
ATOM 909 N N . ARG A 1 116 ? -1.540 -7.530 7.376 1.00 69.31 116 ARG A N 1
ATOM 910 C CA . ARG A 1 116 ? -2.307 -7.299 8.619 1.00 69.31 116 ARG A CA 1
ATOM 911 C C . ARG A 1 116 ? -2.076 -5.936 9.278 1.00 69.31 116 ARG A C 1
ATOM 913 O O . ARG A 1 116 ? -2.566 -5.708 10.380 1.00 69.31 116 ARG A O 1
ATOM 920 N N . ALA A 1 117 ? -1.314 -5.042 8.648 1.00 69.69 117 ALA A N 1
ATOM 921 C CA . ALA A 1 117 ? -1.031 -3.711 9.196 1.00 69.69 117 ALA A CA 1
ATOM 922 C C . ALA A 1 117 ? -2.070 -2.649 8.784 1.00 69.69 117 ALA A C 1
ATOM 924 O O . ALA A 1 117 ? -1.914 -1.473 9.117 1.00 69.69 117 ALA A O 1
ATOM 925 N N . LEU A 1 118 ? -3.126 -3.058 8.073 1.00 71.88 118 LEU A N 1
ATOM 926 C CA . LEU A 1 118 ? -4.284 -2.221 7.789 1.00 71.88 118 LEU A CA 1
ATOM 927 C C . LEU A 1 118 ? -5.127 -2.087 9.054 1.00 71.88 118 LEU A C 1
ATOM 929 O O . LEU A 1 118 ? -5.893 -2.977 9.422 1.00 71.88 118 LEU A O 1
ATOM 933 N N . VAL A 1 119 ? -4.990 -0.949 9.725 1.00 69.69 119 VAL A N 1
ATOM 934 C CA . VAL A 1 119 ? -5.832 -0.608 10.865 1.00 69.69 119 VAL A CA 1
ATOM 935 C C . VAL A 1 119 ? -7.027 0.169 10.342 1.00 69.69 119 VAL A C 1
ATOM 937 O O . VAL A 1 119 ? -6.903 1.256 9.772 1.00 69.69 119 VAL A O 1
ATOM 940 N N . GLN A 1 120 ? -8.217 -0.391 10.533 1.00 65.12 120 GLN A N 1
ATOM 941 C CA . GLN A 1 120 ? -9.435 0.328 10.216 1.00 65.12 120 GLN A CA 1
ATOM 942 C C . GLN A 1 120 ? -9.652 1.450 11.237 1.00 65.12 120 GLN A C 1
ATOM 944 O O . GLN A 1 120 ? -9.575 1.226 12.447 1.00 65.12 120 GLN A O 1
ATOM 949 N N . SER A 1 121 ? -9.964 2.656 10.756 1.00 61.94 121 SER A N 1
ATOM 950 C CA . SER A 1 121 ? -10.342 3.765 11.630 1.00 61.94 121 SER A CA 1
ATOM 951 C C . SER A 1 121 ? -11.693 3.457 12.290 1.00 61.94 121 SER A C 1
ATOM 953 O O . SER A 1 121 ? -12.761 3.661 11.705 1.00 61.94 121 SER A O 1
ATOM 955 N N . ASN A 1 122 ? -11.660 2.884 13.494 1.00 57.88 122 ASN A N 1
ATOM 956 C CA . ASN A 1 122 ? -12.849 2.589 14.290 1.00 57.88 122 ASN A CA 1
ATOM 957 C C . ASN A 1 122 ? -13.189 3.781 15.192 1.00 57.88 122 ASN A C 1
ATOM 959 O O . ASN A 1 122 ? -12.853 3.802 16.372 1.00 57.88 122 ASN A O 1
ATOM 963 N N . GLY A 1 123 ? -13.920 4.747 14.627 1.00 58.47 123 GLY A N 1
ATOM 964 C CA . GLY A 1 123 ? -14.640 5.788 15.365 1.00 58.47 123 GLY A CA 1
ATOM 965 C C . GLY A 1 123 ? -13.782 6.830 16.100 1.00 58.47 123 GLY A C 1
ATOM 966 O O . GLY A 1 123 ? -12.570 6.725 16.227 1.00 58.47 123 GLY A O 1
ATOM 967 N N . ILE A 1 124 ? -14.452 7.876 16.596 1.00 62.88 124 ILE A N 1
ATOM 968 C CA . ILE A 1 124 ? -13.838 9.066 17.221 1.00 62.88 124 ILE A CA 1
ATOM 969 C C . ILE A 1 124 ? -13.123 8.744 18.549 1.00 62.88 124 ILE A C 1
ATOM 971 O O . ILE A 1 124 ? -12.239 9.490 18.964 1.00 62.88 124 ILE A O 1
ATOM 975 N N . ILE A 1 125 ? -13.499 7.656 19.236 1.00 68.50 125 ILE A N 1
ATOM 976 C CA . ILE A 1 125 ? -12.927 7.280 20.536 1.00 68.50 125 ILE A CA 1
ATOM 977 C C . ILE A 1 125 ? -12.657 5.768 20.559 1.00 68.50 125 ILE A C 1
ATOM 979 O O . ILE A 1 125 ? -13.597 4.991 20.345 1.00 68.50 125 ILE A O 1
ATOM 983 N N . PRO A 1 126 ? -11.424 5.322 20.874 1.00 67.31 126 PRO A N 1
ATOM 984 C CA . PRO A 1 126 ? -11.149 3.906 21.079 1.00 67.31 126 PRO A CA 1
ATOM 985 C C . PRO A 1 126 ? -12.031 3.358 22.209 1.00 67.31 126 PRO A C 1
ATOM 987 O O . PRO A 1 126 ? -12.229 4.009 23.234 1.00 67.31 126 PRO A O 1
ATOM 990 N N . ASN A 1 127 ? -12.562 2.146 22.032 1.00 71.12 127 ASN A N 1
ATOM 991 C CA . ASN A 1 127 ? -13.457 1.496 22.998 1.00 71.12 127 ASN A CA 1
ATOM 992 C C . ASN A 1 127 ? -14.741 2.291 23.315 1.00 71.12 127 ASN A C 1
ATOM 994 O O . ASN A 1 127 ? -15.212 2.279 24.456 1.00 71.12 127 ASN A O 1
ATOM 998 N N . ALA A 1 128 ? -15.339 2.948 22.314 1.00 77.00 128 ALA A N 1
ATOM 999 C CA . ALA A 1 128 ? -16.556 3.754 22.466 1.00 77.00 128 ALA A CA 1
ATOM 1000 C C . ALA A 1 128 ? -17.676 3.063 23.275 1.00 77.00 128 ALA A C 1
ATOM 1002 O O . ALA A 1 128 ? -18.339 3.714 24.079 1.00 77.00 128 ALA A O 1
ATOM 1003 N N . GLY A 1 129 ? -17.848 1.742 23.132 1.00 81.94 129 GLY A N 1
ATOM 1004 C CA . GLY A 1 129 ? -18.831 0.971 23.904 1.00 81.94 129 GLY A CA 1
ATOM 1005 C C . GLY A 1 129 ? -18.577 0.973 25.417 1.00 81.94 129 GLY A C 1
ATOM 1006 O O . GLY A 1 129 ? -19.511 1.139 26.199 1.00 81.94 129 GLY A O 1
ATOM 1007 N N . ILE A 1 130 ? -17.314 0.859 25.842 1.00 85.75 130 ILE A N 1
ATOM 1008 C CA . ILE A 1 130 ? -16.933 0.904 27.263 1.00 85.75 130 ILE A CA 1
ATOM 1009 C C . ILE A 1 130 ? -17.150 2.315 27.812 1.00 85.75 130 ILE A C 1
ATOM 1011 O O . ILE A 1 130 ? -17.731 2.482 28.884 1.00 85.75 130 ILE A O 1
ATOM 1015 N N . VAL A 1 131 ? -16.737 3.336 27.056 1.00 88.25 131 VAL A N 1
ATOM 1016 C CA . VAL A 1 131 ? -16.904 4.744 27.445 1.00 88.25 131 VAL A CA 1
ATOM 1017 C C . VAL A 1 131 ? -18.387 5.100 27.586 1.00 88.25 131 VAL A C 1
ATOM 1019 O O . VAL A 1 131 ? -18.785 5.687 28.595 1.00 88.25 131 VAL A O 1
ATOM 1022 N N . ALA A 1 132 ? -19.222 4.687 26.629 1.00 89.75 132 ALA A N 1
ATOM 1023 C CA . ALA A 1 132 ? -20.668 4.872 26.691 1.00 89.75 132 ALA A CA 1
ATOM 1024 C C . ALA A 1 132 ? -21.280 4.154 27.904 1.00 89.75 132 ALA A C 1
ATOM 1026 O O . ALA A 1 132 ? -22.076 4.751 28.628 1.00 89.75 132 ALA A O 1
ATOM 1027 N N . GLY A 1 133 ? -20.864 2.913 28.179 1.00 93.62 133 GLY A N 1
ATOM 1028 C CA . GLY A 1 133 ? -21.323 2.155 29.345 1.00 93.62 133 GLY A CA 1
ATOM 1029 C C . GLY A 1 133 ? -20.996 2.845 30.674 1.00 93.62 133 GLY A C 1
ATOM 1030 O O . GLY A 1 133 ? -21.874 2.997 31.524 1.00 93.62 133 GLY A O 1
ATOM 1031 N N . ILE A 1 134 ? -19.760 3.328 30.840 1.00 94.12 134 ILE A N 1
ATOM 1032 C CA . ILE A 1 134 ? -19.335 4.056 32.048 1.00 94.12 134 ILE A CA 1
ATOM 1033 C C . ILE A 1 134 ? -20.114 5.366 32.199 1.00 94.12 134 ILE A C 1
ATOM 1035 O O . ILE A 1 134 ? -20.583 5.678 33.294 1.00 94.12 134 ILE A O 1
ATOM 1039 N N . SER A 1 135 ? -20.293 6.116 31.109 1.00 92.56 135 SER A N 1
ATOM 1040 C CA . SER A 1 135 ? -21.074 7.357 31.117 1.00 92.56 135 SER A CA 1
ATOM 1041 C C . SER A 1 135 ? -22.517 7.112 31.567 1.00 92.56 135 SER A C 1
ATOM 1043 O O . SER A 1 135 ? -23.029 7.823 32.433 1.00 92.56 135 SER A O 1
ATOM 1045 N N . LEU A 1 136 ? -23.141 6.046 31.065 1.00 96.12 136 LEU A N 1
ATOM 1046 C CA . LEU A 1 136 ? -24.516 5.686 31.400 1.00 96.12 136 LEU A CA 1
ATOM 1047 C C . LEU A 1 136 ? -24.654 5.284 32.878 1.00 96.12 136 LEU A C 1
ATOM 1049 O O . LEU A 1 136 ? -25.594 5.715 33.548 1.00 96.12 136 LEU A O 1
ATOM 1053 N N . LEU A 1 137 ? -23.681 4.544 33.424 1.00 96.50 137 LEU A N 1
ATOM 1054 C CA . LEU A 1 137 ? -23.628 4.222 34.855 1.00 96.50 137 LEU A CA 1
ATOM 1055 C C . LEU A 1 137 ? -23.481 5.473 35.728 1.00 96.50 137 LEU A C 1
ATOM 1057 O O . LEU A 1 137 ? -24.158 5.590 36.752 1.00 96.50 137 LEU A O 1
ATOM 1061 N N . PHE A 1 138 ? -22.643 6.426 35.317 1.00 96.75 138 PHE A N 1
ATOM 1062 C CA . PHE A 1 138 ? -22.501 7.705 36.014 1.00 96.75 138 PHE A CA 1
ATOM 1063 C C . PHE A 1 138 ? -23.809 8.500 36.018 1.00 96.75 138 PHE A C 1
ATOM 1065 O O . PHE A 1 138 ? -24.239 8.965 37.076 1.00 96.75 138 PHE A O 1
ATOM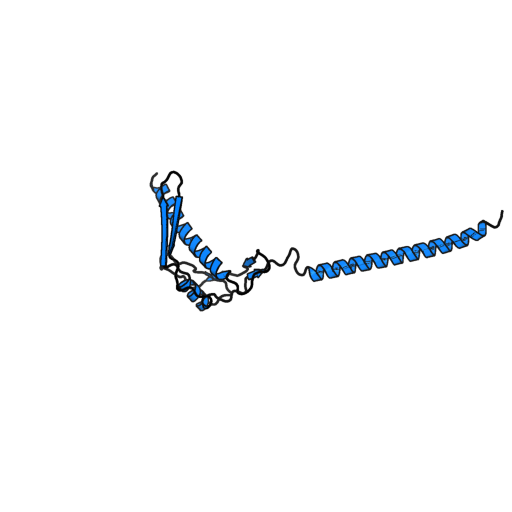 1072 N N . CYS A 1 139 ? -24.481 8.610 34.870 1.00 96.44 139 CYS A N 1
ATOM 1073 C CA . CYS A 1 139 ? -25.790 9.255 34.781 1.00 96.44 139 CYS A CA 1
ATOM 1074 C C . CYS A 1 139 ? -26.814 8.571 35.695 1.00 96.44 139 CYS A C 1
ATOM 1076 O O . CYS A 1 139 ? -27.532 9.248 36.432 1.00 96.44 139 CYS A O 1
ATOM 1078 N N . PHE A 1 140 ? -26.846 7.237 35.709 1.00 96.75 140 PHE A N 1
ATOM 1079 C CA . PHE A 1 140 ? -27.750 6.482 36.570 1.00 96.75 140 PHE A CA 1
ATOM 1080 C C . PHE A 1 140 ? -27.484 6.739 38.061 1.00 96.75 140 PHE A C 1
ATOM 1082 O O . PHE A 1 140 ? -28.417 7.001 38.823 1.00 96.75 140 PHE A O 1
ATOM 1089 N N . ALA A 1 141 ? -26.216 6.739 38.480 1.00 96.38 141 ALA A N 1
ATOM 1090 C CA . ALA A 1 141 ? -25.835 7.030 39.859 1.00 96.38 141 ALA A CA 1
ATOM 1091 C C . ALA A 1 141 ? -26.260 8.444 40.292 1.00 96.38 141 ALA A C 1
ATOM 1093 O O . ALA A 1 141 ? -26.762 8.625 41.405 1.00 96.38 141 ALA A O 1
ATOM 1094 N N . ILE A 1 142 ? -26.114 9.437 39.407 1.00 96.12 142 ILE A N 1
ATOM 1095 C CA . ILE A 1 142 ? -26.560 10.814 39.656 1.00 96.12 142 ILE A CA 1
ATOM 1096 C C . ILE A 1 142 ? -28.077 10.860 39.852 1.00 96.12 142 ILE A C 1
ATOM 1098 O O . ILE A 1 142 ? -28.534 11.409 40.855 1.00 96.12 142 ILE A O 1
ATOM 1102 N N . VAL A 1 143 ? -28.850 10.238 38.955 1.00 96.38 143 VAL A N 1
ATOM 1103 C CA . VAL A 1 143 ? -30.320 10.204 39.040 1.00 96.38 143 VAL A CA 1
ATOM 1104 C C . VAL A 1 143 ? -30.780 9.562 40.351 1.00 96.38 143 VAL A C 1
ATOM 1106 O O . VAL A 1 143 ? -31.607 10.130 41.064 1.00 96.38 143 VAL A O 1
ATOM 1109 N N . VAL A 1 144 ? -30.206 8.416 40.731 1.00 95.75 144 VAL A N 1
ATOM 1110 C CA . VAL A 1 144 ? -30.545 7.734 41.992 1.00 95.75 144 VAL A CA 1
ATOM 1111 C C . VAL A 1 144 ? -30.204 8.599 43.207 1.00 95.75 144 VAL A C 1
ATOM 1113 O O . VAL A 1 144 ? -30.985 8.680 44.160 1.00 95.75 144 VAL A O 1
ATOM 1116 N N . ASN A 1 145 ? -29.046 9.262 43.194 1.00 95.81 145 ASN A N 1
ATOM 1117 C CA . ASN A 1 145 ? -28.645 10.137 44.289 1.00 95.81 145 ASN A CA 1
ATOM 1118 C C . ASN A 1 145 ? -29.569 11.361 44.403 1.00 95.81 145 ASN A C 1
ATOM 1120 O O . ASN A 1 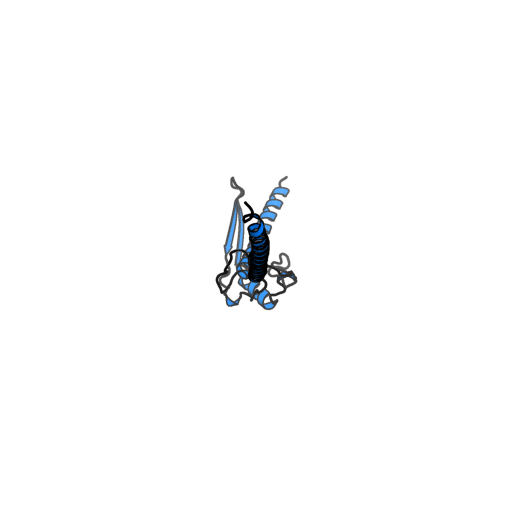145 ? -29.959 11.749 45.507 1.00 95.81 145 ASN A O 1
ATOM 1124 N N . GLU A 1 146 ? -29.977 11.941 43.274 1.00 95.31 146 GLU A N 1
ATOM 1125 C CA . GLU A 1 146 ? -30.901 13.071 43.246 1.00 95.31 146 GLU A CA 1
ATOM 1126 C C . GLU A 1 146 ? -32.291 12.686 43.768 1.00 95.31 146 GLU A C 1
ATOM 1128 O O . GLU A 1 146 ? -32.853 13.405 44.598 1.00 95.31 146 GLU A O 1
ATOM 1133 N N . GLU A 1 147 ? -32.814 11.525 43.369 1.00 93.69 147 GLU A N 1
ATOM 1134 C CA . GLU A 1 147 ? -34.077 10.988 43.884 1.00 93.69 147 GLU A CA 1
ATOM 1135 C C . GLU A 1 147 ? -34.013 10.731 45.394 1.00 93.69 147 GLU A C 1
ATOM 1137 O O . GLU A 1 147 ? -34.915 11.112 46.146 1.00 93.69 147 GLU A O 1
ATOM 1142 N N . ASN A 1 148 ? -32.907 10.167 45.883 1.00 94.31 148 ASN A N 1
ATOM 1143 C CA . ASN A 1 148 ? -32.692 9.990 47.317 1.00 94.31 148 ASN A CA 1
ATOM 1144 C C . ASN A 1 148 ? -32.628 11.329 48.062 1.00 94.31 148 ASN A C 1
ATOM 1146 O O . ASN A 1 148 ? -33.204 11.459 49.147 1.00 94.31 148 ASN A O 1
ATOM 1150 N N . ARG A 1 149 ? -31.976 12.345 47.485 1.00 93.31 149 ARG A N 1
ATOM 1151 C CA . ARG A 1 149 ? -31.930 13.701 48.047 1.00 93.31 149 ARG A CA 1
ATOM 1152 C C . ARG A 1 149 ? -33.325 14.327 48.103 1.00 93.31 149 ARG A C 1
ATOM 1154 O O . ARG A 1 149 ? -33.702 14.841 49.155 1.00 93.31 149 ARG A O 1
ATOM 1161 N N . LYS A 1 150 ? -34.114 14.228 47.026 1.00 92.56 150 LYS A N 1
ATOM 1162 C CA . LYS A 1 150 ? -35.506 14.715 46.971 1.00 92.56 150 LYS A CA 1
ATOM 1163 C C . LYS A 1 150 ? -36.378 14.041 48.029 1.00 92.56 150 LYS A C 1
ATOM 1165 O O . LYS A 1 150 ? -37.091 14.722 48.761 1.00 92.56 150 LYS A O 1
ATOM 1170 N N . ARG A 1 151 ? -36.272 12.716 48.182 1.00 92.94 151 ARG A N 1
ATOM 1171 C CA . ARG A 1 151 ? -37.013 11.955 49.205 1.00 92.94 151 ARG A CA 1
ATOM 1172 C C . ARG A 1 151 ? -36.645 12.376 50.627 1.00 92.94 151 ARG A C 1
ATOM 1174 O O . ARG A 1 151 ? -37.537 12.527 51.459 1.00 92.94 151 ARG A O 1
ATOM 1181 N N . LYS A 1 152 ? -35.355 12.586 50.914 1.00 92.50 152 LYS A N 1
ATOM 1182 C CA . LYS A 1 152 ? -34.897 13.085 52.224 1.00 92.50 152 LYS A CA 1
ATOM 1183 C C . LYS A 1 152 ? -35.435 14.491 52.510 1.00 92.50 152 LYS A C 1
ATOM 1185 O O . LYS A 1 152 ? -35.944 14.722 53.602 1.00 92.50 152 LYS A O 1
ATOM 1190 N N . ALA A 1 153 ? -35.387 15.390 51.525 1.00 89.75 153 ALA A N 1
ATOM 1191 C CA . ALA A 1 153 ? -35.930 16.743 51.654 1.00 89.75 153 ALA A CA 1
ATOM 1192 C C . ALA A 1 153 ? -37.451 16.742 51.894 1.00 89.75 153 ALA A C 1
ATOM 1194 O O . ALA A 1 153 ? -37.927 17.455 52.774 1.00 89.75 153 ALA A O 1
ATOM 1195 N N . LYS A 1 154 ? -38.206 15.893 51.182 1.00 89.62 154 LYS A N 1
ATOM 1196 C CA . LYS A 1 154 ? -39.659 15.755 51.365 1.00 89.62 154 LYS A CA 1
ATOM 1197 C C . LYS A 1 154 ? -40.026 15.256 52.767 1.00 89.62 154 LYS A C 1
ATOM 1199 O O . LYS A 1 154 ? -40.879 15.854 53.411 1.00 89.62 154 LYS A O 1
ATOM 1204 N N . LYS A 1 155 ? -39.331 14.228 53.272 1.00 90.81 155 LYS A N 1
ATOM 1205 C CA . LYS A 1 155 ? -39.538 13.718 54.641 1.00 90.81 155 LYS A CA 1
ATOM 1206 C C . LYS A 1 155 ? -39.262 14.776 55.709 1.00 90.81 155 LYS A C 1
ATOM 1208 O O . LYS A 1 155 ? -40.013 14.880 56.674 1.00 90.81 155 LYS A O 1
ATOM 1213 N N . LEU A 1 156 ? -38.199 15.565 55.535 1.00 87.31 156 LEU A N 1
ATOM 1214 C CA . LEU A 1 156 ? -37.912 16.688 56.428 1.00 87.31 156 LEU A CA 1
ATOM 1215 C C . LEU A 1 156 ? -39.054 17.712 56.380 1.00 87.31 156 LEU A C 1
ATOM 1217 O O . LEU A 1 156 ? -39.608 18.034 57.427 1.00 87.31 156 LEU A O 1
ATOM 1221 N N . ALA A 1 157 ? -39.472 18.153 55.192 1.00 85.06 157 ALA A N 1
ATOM 1222 C CA . ALA A 1 157 ? -40.570 19.111 55.038 1.00 85.06 157 ALA A CA 1
ATOM 1223 C C . ALA A 1 157 ? -41.886 18.633 55.686 1.00 85.06 157 ALA A C 1
ATOM 1225 O O . ALA A 1 157 ? -42.527 19.402 56.398 1.00 85.06 157 ALA A O 1
ATOM 1226 N N . GLU A 1 158 ? -42.258 17.362 55.510 1.00 86.12 158 GLU A N 1
ATOM 1227 C CA . GLU A 1 158 ? -43.448 16.763 56.137 1.00 86.12 158 GLU A CA 1
ATOM 1228 C C . GLU A 1 158 ? -43.351 16.750 57.672 1.00 86.12 158 GLU A C 1
ATOM 1230 O O . GLU A 1 158 ? -44.326 17.065 58.358 1.00 86.12 158 GLU A O 1
ATOM 1235 N N . SER A 1 159 ? -42.168 16.460 58.227 1.00 82.81 159 SER A N 1
ATOM 1236 C CA . SER A 1 159 ? -41.958 16.478 59.681 1.00 82.81 159 SER A CA 1
ATOM 1237 C C . SER A 1 159 ? -42.141 17.879 60.285 1.00 82.81 159 SER A C 1
ATOM 1239 O O . SER A 1 159 ? -42.830 18.022 61.298 1.00 82.81 159 SER A O 1
ATOM 1241 N N . TYR A 1 160 ? -41.631 18.923 59.620 1.00 75.81 160 TYR A N 1
ATOM 1242 C CA . TYR A 1 160 ? -41.826 20.319 60.029 1.00 75.81 160 TYR A CA 1
ATOM 1243 C C . TYR A 1 160 ? -43.274 20.800 59.837 1.00 75.81 160 TYR A C 1
ATOM 1245 O O . TYR A 1 160 ? -43.788 21.522 60.691 1.00 75.81 160 TYR A O 1
ATOM 1253 N N . ALA A 1 161 ? -43.965 20.369 58.775 1.00 68.81 161 ALA A N 1
ATOM 1254 C CA . ALA A 1 161 ? -45.369 20.713 58.538 1.00 68.81 161 ALA A CA 1
ATOM 1255 C C . ALA A 1 161 ? -46.319 20.104 59.588 1.00 68.81 161 ALA A C 1
ATOM 1257 O O . ALA A 1 161 ? -47.257 20.771 60.022 1.00 68.81 161 ALA A O 1
ATOM 1258 N N . SER A 1 162 ? -46.058 18.877 60.057 1.00 58.25 162 SER A N 1
ATOM 1259 C CA . SER A 1 162 ? -46.863 18.273 61.133 1.00 58.25 162 SER A CA 1
ATOM 1260 C C . SER A 1 162 ? -46.723 19.031 62.462 1.00 58.25 162 SER A C 1
ATOM 1262 O O . SER A 1 162 ? -47.709 19.220 63.171 1.00 58.25 162 SER A O 1
ATOM 1264 N N . SER A 1 163 ? -45.529 19.563 62.750 1.00 54.41 163 SER A N 1
ATOM 1265 C CA . SER A 1 163 ? -45.258 20.376 63.944 1.00 54.41 163 SER A CA 1
ATOM 1266 C C . SER A 1 163 ? -45.927 21.760 63.878 1.00 54.41 163 SER A C 1
ATOM 1268 O O . SER A 1 163 ? -46.370 22.292 64.894 1.00 54.41 163 SER A O 1
ATOM 1270 N N . ALA A 1 164 ? -46.097 22.323 62.675 1.00 55.34 164 ALA A N 1
ATOM 1271 C CA . ALA A 1 164 ? -46.811 23.587 62.474 1.00 55.34 164 ALA A CA 1
ATOM 1272 C C . ALA A 1 164 ? -48.333 23.487 62.724 1.00 55.34 164 ALA A C 1
ATOM 1274 O O . ALA A 1 164 ? -48.951 24.488 63.081 1.00 55.34 164 ALA A O 1
ATOM 1275 N N . SER A 1 165 ? -48.937 22.294 62.614 1.00 52.66 165 SER A N 1
ATOM 1276 C CA . SER A 1 165 ? -50.372 22.088 62.901 1.00 52.66 165 SER A CA 1
ATOM 1277 C C . SER A 1 165 ? -50.744 22.251 64.382 1.00 52.66 165 SER A C 1
ATOM 1279 O O . SER A 1 165 ? -51.908 22.473 64.708 1.00 52.66 165 SER A O 1
ATOM 1281 N N . ILE A 1 166 ? -49.753 22.213 65.280 1.00 52.62 166 ILE A N 1
ATOM 1282 C CA . ILE A 1 166 ? -49.942 22.408 66.725 1.00 52.62 166 ILE A CA 1
ATOM 1283 C C . ILE A 1 166 ? -50.226 23.888 67.056 1.00 52.62 166 ILE A C 1
ATOM 1285 O O . ILE A 1 166 ? -50.815 24.187 68.090 1.00 52.62 166 ILE A O 1
ATOM 1289 N N . TRP A 1 167 ? -49.880 24.822 66.161 1.00 52.34 167 TRP A N 1
ATOM 1290 C CA . TRP A 1 167 ? -50.084 26.262 66.372 1.00 52.34 167 TRP A CA 1
ATOM 1291 C C . TRP A 1 167 ? -51.329 26.836 65.681 1.00 52.34 167 TRP A C 1
ATOM 1293 O O . TRP A 1 167 ? -51.683 27.983 65.935 1.00 52.34 167 TRP A O 1
ATOM 1303 N N . THR A 1 168 ? -52.033 26.057 64.852 1.00 56.19 168 THR A N 1
ATOM 1304 C CA . THR A 1 168 ? -53.276 26.494 64.182 1.00 56.19 168 THR A CA 1
ATOM 1305 C C . THR A 1 168 ? -54.557 26.093 64.921 1.00 56.19 168 THR A C 1
ATOM 1307 O O . THR A 1 168 ? -55.641 26.418 64.455 1.00 56.19 168 THR A O 1
ATOM 1310 N N . SER A 1 169 ? -54.465 25.405 66.065 1.00 52.06 169 SER A N 1
ATOM 1311 C CA . SER A 1 169 ? -55.618 25.024 66.905 1.00 52.06 169 SER A CA 1
ATOM 1312 C C . SER A 1 169 ? -55.801 25.911 68.146 1.00 52.06 169 SER A C 1
ATOM 1314 O O . SER A 1 169 ? -56.479 25.515 69.091 1.00 52.06 169 SER A O 1
ATOM 1316 N N . LEU A 1 170 ? -55.155 27.078 68.175 1.00 49.97 170 LEU A N 1
ATOM 1317 C CA . LEU A 1 170 ? -55.195 28.040 69.280 1.00 49.97 170 LEU A CA 1
ATOM 1318 C C . LEU A 1 170 ? -55.622 29.436 68.798 1.00 49.97 170 LEU A C 1
ATOM 1320 O O . LEU A 1 170 ? -55.035 30.423 69.216 1.00 49.97 170 LEU A O 1
ATOM 1324 N N . PHE A 1 171 ? -56.628 29.513 67.924 1.00 45.41 171 PHE A N 1
ATOM 1325 C CA . PHE A 1 171 ? -57.495 30.683 67.737 1.00 45.41 171 PHE A CA 1
ATOM 1326 C C . PHE A 1 171 ? -58.871 30.228 67.254 1.00 45.41 171 PHE A C 1
ATOM 1328 O O . PHE A 1 171 ? -58.911 29.352 66.360 1.00 45.41 171 PHE A O 1
#

Secondary structure (DSSP, 8-state):
-HHHHHHHHHHHHHHHHHHHHHHHHHHHHT--SS--SSS-EEE---EEE-PPEEETTEEE--EEETTS-HHHHHHHHHHHS-SEEEEEEEESSSEEEEEEEE--TT--GGGS---TTEEE---SSTTHHHHHHHHHHHHHHHHHHHHHHHHHHHHHHHHHHHHHTTSSS--

Sequence (171 aa):
MDGLDEQVVQFSIISTRALLLDLMMLEALLVVDEKPTNAIHHIETAMIETSSFGSLSSPTWATRPAGIDDSSWKRLQTSLYPERITVTLCECEFDLLDLQVDYSNQFDEADTPEFRALVQSNGIIPNAGIVAGISLLFCFAIVVNEENRKRKAKKLAESYASSASIWTSLF

Radius of gyration: 34.45 Å; chains: 1; bounding box: 78×46×96 Å

Foldseek 3Di:
DVVVVVVVVVCVQVVVVQVVLVVLLVVLQPDDPDDDPDPDKDQDFDWDAADFDDDPVDTHCRTDGPPFDRVLVVLLCVQFDFPDWDWDFDPDPDRDIDIDTRTHPRDDNVSRTPRPSTDDPDDPDPPVVVVVVVVVVVVVVVVVVVVVVVVVVVVVVVVVVVVVVVVVVPD